Protein AF-A0A8J2ZJ51-F1 (afdb_monomer_lite)

Foldseek 3Di:
DDFDDDPNDTDDPVVNVVVVVVVVVVVLVVQLVVVLQPQAAPVPRHRWDWDWDADPNDIDIDTDHDPVSVVVSCVSVVHD

Structure (mmCIF, N/CA/C/O backbone):
data_AF-A0A8J2ZJ51-F1
#
_entry.id   AF-A0A8J2ZJ51-F1
#
loop_
_atom_site.group_PDB
_atom_site.id
_atom_site.type_symbol
_atom_site.label_atom_id
_atom_site.label_alt_id
_atom_site.label_comp_id
_atom_site.label_asym_id
_atom_site.label_entity_id
_atom_site.label_seq_id
_atom_site.pdbx_PDB_ins_code
_atom_site.Cartn_x
_atom_site.Cartn_y
_atom_site.Cartn_z
_atom_site.occupancy
_atom_site.B_iso_or_equiv
_atom_site.auth_seq_id
_atom_site.auth_comp_id
_atom_site.auth_asym_id
_atom_site.auth_atom_id
_atom_site.pdbx_PDB_model_num
ATOM 1 N N . MET A 1 1 ? 32.305 -4.893 -23.232 1.00 60.25 1 MET A N 1
ATOM 2 C CA . MET A 1 1 ? 31.314 -3.796 -23.173 1.00 60.25 1 MET A CA 1
ATOM 3 C C . MET A 1 1 ? 29.969 -4.422 -22.832 1.00 60.25 1 MET A C 1
ATOM 5 O O . MET A 1 1 ? 29.535 -5.292 -23.573 1.00 60.25 1 MET A O 1
ATOM 9 N N . LEU A 1 2 ? 29.383 -4.100 -21.675 1.00 68.88 2 LEU A N 1
ATOM 10 C CA . LEU A 1 2 ? 28.073 -4.632 -21.277 1.00 68.88 2 LEU A CA 1
ATOM 11 C C . LEU A 1 2 ? 26.982 -3.818 -21.983 1.00 68.88 2 LEU A C 1
ATOM 13 O O . LEU A 1 2 ? 26.897 -2.606 -21.796 1.00 68.88 2 LEU A O 1
ATOM 17 N N . GLU A 1 3 ? 26.186 -4.471 -22.825 1.00 77.38 3 GLU A N 1
ATOM 18 C CA . GLU A 1 3 ? 25.059 -3.845 -23.520 1.00 77.38 3 GLU A CA 1
ATOM 19 C C . GLU A 1 3 ? 23.774 -4.047 -22.711 1.00 77.38 3 GLU A C 1
ATOM 21 O O . GLU A 1 3 ? 23.340 -5.179 -22.499 1.00 77.38 3 GLU A O 1
ATOM 26 N N . PHE A 1 4 ? 23.134 -2.956 -22.286 1.00 78.00 4 PHE A N 1
ATOM 27 C CA . PHE A 1 4 ? 21.847 -3.026 -21.597 1.00 78.00 4 PHE A CA 1
ATOM 28 C C . PHE A 1 4 ? 20.724 -3.199 -22.624 1.00 78.00 4 PHE A C 1
ATOM 30 O O . PHE A 1 4 ? 20.574 -2.404 -23.555 1.00 78.00 4 PHE A O 1
ATOM 37 N N . LYS A 1 5 ? 19.934 -4.265 -22.469 1.00 79.19 5 LYS A N 1
ATOM 38 C CA . LYS A 1 5 ? 18.789 -4.573 -23.333 1.00 79.19 5 LYS A CA 1
ATOM 39 C C . LYS A 1 5 ? 17.547 -4.808 -22.486 1.00 79.19 5 LYS A C 1
ATOM 41 O O . LYS A 1 5 ? 17.610 -5.504 -21.477 1.00 79.19 5 LYS A O 1
ATOM 46 N N . ARG A 1 6 ? 16.403 -4.284 -22.927 1.00 73.94 6 ARG A N 1
ATOM 47 C CA . ARG A 1 6 ? 15.083 -4.585 -22.348 1.00 73.94 6 ARG A CA 1
ATOM 48 C C . ARG A 1 6 ? 14.074 -4.760 -23.480 1.00 73.94 6 ARG A C 1
ATOM 50 O O . ARG A 1 6 ? 14.062 -3.966 -24.418 1.00 73.94 6 ARG A O 1
ATOM 57 N N . ASN A 1 7 ? 13.275 -5.827 -23.428 1.00 78.12 7 ASN A N 1
ATOM 58 C CA . ASN A 1 7 ? 12.375 -6.257 -24.513 1.00 78.12 7 ASN A CA 1
ATOM 59 C C . ASN A 1 7 ? 13.067 -6.317 -25.894 1.00 78.12 7 ASN A C 1
ATOM 61 O O . ASN A 1 7 ? 12.532 -5.843 -26.892 1.00 78.12 7 ASN A O 1
ATOM 65 N N . GLY A 1 8 ? 14.303 -6.826 -25.943 1.00 79.25 8 GLY A N 1
ATOM 66 C CA . GLY A 1 8 ? 15.086 -6.947 -27.182 1.00 79.25 8 GLY A CA 1
ATOM 67 C C . GLY A 1 8 ? 15.669 -5.637 -27.732 1.00 79.25 8 GLY A C 1
ATOM 68 O O . GLY A 1 8 ? 16.470 -5.678 -28.663 1.00 79.25 8 GLY A O 1
ATOM 69 N N . ARG A 1 9 ? 15.340 -4.477 -27.147 1.00 81.94 9 ARG A N 1
ATOM 70 C CA . ARG A 1 9 ? 15.878 -3.173 -27.557 1.00 81.94 9 ARG A CA 1
ATOM 71 C C . ARG A 1 9 ? 17.109 -2.810 -26.737 1.00 81.94 9 ARG A C 1
ATOM 73 O O . ARG A 1 9 ? 17.070 -2.876 -25.509 1.00 81.94 9 ARG A O 1
ATOM 80 N N . LYS A 1 10 ? 18.185 -2.406 -27.422 1.00 85.25 10 LYS A N 1
ATOM 81 C CA . LYS A 1 10 ? 19.354 -1.781 -26.786 1.00 85.25 10 LYS A CA 1
ATOM 82 C C . LYS A 1 10 ? 18.933 -0.435 -26.205 1.00 85.25 10 LYS A C 1
ATOM 84 O O . LYS A 1 10 ? 18.205 0.314 -26.852 1.00 85.25 10 LYS A O 1
ATOM 89 N N . MET A 1 11 ? 19.384 -0.144 -24.997 1.00 82.31 11 MET A N 1
ATOM 90 C CA . MET A 1 11 ? 19.107 1.114 -24.313 1.00 82.31 11 MET A CA 1
ATOM 91 C C . MET A 1 11 ? 20.290 1.517 -23.446 1.00 82.31 11 MET A C 1
ATOM 93 O O . MET A 1 11 ? 21.179 0.709 -23.178 1.00 82.31 11 MET A O 1
ATOM 97 N N . SER A 1 12 ? 20.318 2.783 -23.030 1.00 85.00 12 SER A N 1
ATOM 98 C CA . SER A 1 12 ? 21.341 3.239 -22.095 1.00 85.00 12 SER A CA 1
ATOM 99 C C . SER A 1 12 ? 21.161 2.558 -20.737 1.00 85.00 12 SER A C 1
ATOM 101 O O . SER A 1 12 ? 20.053 2.167 -20.357 1.00 85.00 12 SER A O 1
ATOM 103 N N . SER A 1 13 ? 22.254 2.44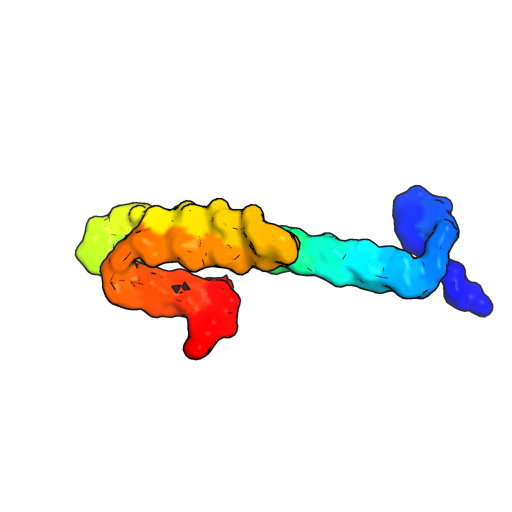5 -19.981 1.00 82.62 13 SER A N 1
ATOM 104 C CA . SER A 1 13 ? 22.219 1.971 -18.593 1.00 82.62 13 SER A CA 1
ATOM 105 C C . SER A 1 13 ? 21.189 2.747 -17.770 1.00 82.62 13 SER A C 1
ATOM 107 O O . SER A 1 13 ? 20.396 2.150 -17.050 1.00 82.62 13 SER A O 1
ATOM 109 N N . GLN A 1 14 ? 21.134 4.069 -17.942 1.00 83.75 14 GLN A N 1
ATOM 110 C CA . GLN A 1 14 ? 20.185 4.932 -17.247 1.00 83.75 14 GLN A CA 1
ATOM 111 C C . GLN A 1 14 ? 18.731 4.559 -17.559 1.00 83.75 14 GLN A C 1
ATOM 113 O O . GLN A 1 14 ? 17.970 4.304 -16.635 1.00 83.75 14 GLN A O 1
ATOM 118 N N . GLN A 1 15 ? 18.358 4.412 -18.837 1.00 83.06 15 GLN A N 1
ATOM 119 C CA . GLN A 1 15 ? 16.999 4.004 -19.220 1.00 83.06 15 GLN A CA 1
ATOM 120 C C . GLN A 1 15 ? 16.631 2.606 -18.710 1.00 83.06 15 GLN A C 1
ATOM 122 O O . GLN A 1 15 ? 15.487 2.365 -18.320 1.00 83.06 15 GLN A O 1
ATOM 127 N N . PHE A 1 16 ? 17.596 1.687 -18.694 1.00 84.81 16 PHE A N 1
ATOM 128 C CA . PHE A 1 16 ? 17.402 0.346 -18.159 1.00 84.81 16 PHE A CA 1
ATOM 129 C C . PHE A 1 16 ? 17.083 0.381 -16.657 1.00 84.81 16 PHE A C 1
ATOM 131 O O . PHE A 1 16 ? 16.064 -0.168 -16.230 1.00 84.81 16 PHE A O 1
ATOM 138 N N . PHE A 1 17 ? 17.910 1.072 -15.866 1.00 85.19 17 PHE A N 1
ATOM 139 C CA . PHE A 1 17 ? 17.722 1.183 -14.419 1.00 85.19 17 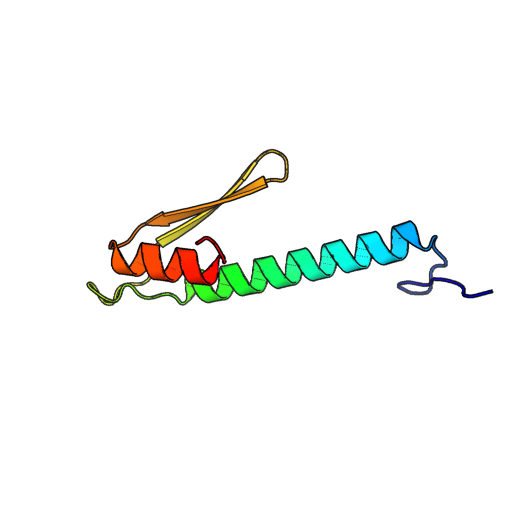PHE A CA 1
ATOM 140 C C . PHE A 1 17 ? 16.495 2.019 -14.038 1.00 85.19 17 PHE A C 1
ATOM 142 O O . PHE A 1 17 ? 15.792 1.637 -13.106 1.00 85.19 17 PHE A O 1
ATOM 149 N N . ASP A 1 18 ? 16.185 3.104 -14.753 1.00 85.94 18 ASP A N 1
ATOM 150 C CA . ASP A 1 18 ? 14.950 3.878 -14.549 1.00 85.94 18 ASP A CA 1
ATOM 151 C C . ASP A 1 18 ? 13.708 3.013 -14.759 1.00 85.94 18 ASP A C 1
ATOM 153 O O . ASP A 1 18 ? 12.780 3.022 -13.949 1.00 85.94 18 ASP A O 1
ATOM 157 N N . GLY A 1 19 ? 13.716 2.192 -15.809 1.00 81.75 19 GLY A N 1
ATOM 158 C CA . GLY A 1 19 ? 12.646 1.240 -16.036 1.00 81.75 19 GLY A CA 1
ATOM 159 C C . GLY A 1 19 ? 12.526 0.220 -14.901 1.00 81.75 19 GLY A C 1
ATOM 160 O O . GLY A 1 19 ? 11.412 -0.120 -14.519 1.00 81.75 19 GLY A O 1
ATOM 161 N N . ILE A 1 20 ? 13.639 -0.314 -14.385 1.00 84.19 20 ILE A N 1
ATOM 162 C CA . ILE A 1 20 ? 13.601 -1.268 -13.261 1.00 84.19 20 ILE A CA 1
ATOM 163 C C . ILE A 1 20 ? 13.029 -0.595 -12.016 1.00 84.19 20 ILE A C 1
ATOM 165 O O . ILE A 1 20 ? 12.146 -1.154 -11.372 1.00 84.19 20 ILE A O 1
ATOM 169 N N . LYS A 1 21 ? 13.485 0.622 -11.699 1.00 84.62 21 LYS A N 1
ATOM 170 C CA . LYS A 1 21 ? 12.970 1.397 -10.564 1.00 84.62 21 LYS A CA 1
ATOM 171 C C . LYS A 1 21 ? 11.469 1.630 -10.682 1.00 84.62 21 LYS A C 1
ATOM 173 O O . LYS A 1 21 ? 10.760 1.492 -9.692 1.00 84.62 21 LYS A O 1
ATOM 178 N N . LYS A 1 22 ? 10.981 1.942 -11.885 1.00 83.75 22 LYS A N 1
ATOM 179 C CA . LYS A 1 22 ? 9.553 2.149 -12.135 1.00 83.75 22 LYS A CA 1
ATOM 180 C C . LYS A 1 22 ? 8.732 0.878 -11.901 1.00 83.75 22 LYS A C 1
ATOM 182 O O . LYS A 1 22 ? 7.693 0.959 -11.255 1.00 83.75 22 LYS A O 1
ATOM 187 N N . ASP A 1 23 ? 9.202 -0.278 -12.368 1.00 84.12 23 ASP A N 1
ATOM 188 C CA . ASP A 1 23 ? 8.544 -1.566 -12.101 1.00 84.12 23 ASP A CA 1
ATOM 189 C C . ASP A 1 23 ? 8.573 -1.936 -10.618 1.00 84.12 23 ASP A C 1
ATOM 191 O O . ASP A 1 23 ? 7.559 -2.362 -10.071 1.00 84.12 23 ASP A O 1
ATOM 195 N N . MET A 1 24 ? 9.710 -1.745 -9.945 1.00 84.00 24 MET A N 1
ATOM 196 C CA . MET A 1 24 ? 9.816 -1.999 -8.507 1.00 84.00 24 MET A CA 1
ATOM 197 C C . MET A 1 24 ? 8.866 -1.105 -7.713 1.00 84.00 24 MET A C 1
ATOM 199 O O . MET A 1 24 ? 8.192 -1.595 -6.812 1.00 84.00 24 MET A O 1
ATOM 203 N N . LEU A 1 25 ? 8.774 0.180 -8.068 1.00 83.50 25 LEU A N 1
ATOM 204 C CA . LEU A 1 25 ? 7.853 1.110 -7.426 1.00 83.50 25 LEU A CA 1
ATOM 205 C C . LEU A 1 25 ? 6.396 0.693 -7.656 1.00 83.50 25 LEU A C 1
ATOM 207 O O . LEU A 1 25 ? 5.634 0.624 -6.700 1.00 83.50 25 LEU A O 1
ATOM 211 N N . ALA A 1 26 ? 6.032 0.335 -8.890 1.00 82.69 26 ALA A N 1
ATOM 212 C CA . ALA A 1 26 ? 4.684 -0.129 -9.210 1.00 82.69 26 ALA A CA 1
ATOM 213 C C . ALA A 1 26 ? 4.317 -1.422 -8.459 1.00 82.69 26 ALA A C 1
ATOM 215 O O . ALA A 1 26 ? 3.202 -1.548 -7.954 1.00 82.69 26 ALA A O 1
ATOM 216 N N . ASN A 1 27 ? 5.258 -2.364 -8.341 1.00 85.25 27 ASN A N 1
ATOM 217 C CA . ASN A 1 27 ? 5.064 -3.594 -7.574 1.00 85.25 27 ASN A CA 1
ATOM 218 C C . ASN A 1 27 ? 4.906 -3.312 -6.077 1.00 85.25 27 ASN A C 1
ATOM 220 O O . ASN A 1 27 ? 3.995 -3.852 -5.451 1.00 85.25 27 ASN A O 1
ATOM 224 N N . ALA A 1 28 ? 5.747 -2.440 -5.514 1.00 82.94 28 ALA A N 1
ATOM 225 C CA . ALA A 1 28 ? 5.650 -2.035 -4.115 1.00 82.94 28 ALA A CA 1
ATOM 226 C C . ALA A 1 28 ? 4.315 -1.327 -3.827 1.00 82.94 28 ALA A C 1
ATOM 228 O O . ALA A 1 28 ? 3.636 -1.656 -2.857 1.00 82.94 28 ALA A O 1
ATOM 229 N N . GLU A 1 29 ? 3.891 -0.408 -4.700 1.00 82.75 29 GLU A N 1
ATOM 230 C CA . GLU A 1 29 ? 2.581 0.242 -4.603 1.00 82.75 29 GLU A CA 1
ATOM 231 C C . GLU A 1 29 ? 1.431 -0.771 -4.671 1.00 82.75 29 GLU A C 1
ATOM 233 O O . GLU A 1 29 ? 0.485 -0.674 -3.890 1.00 82.75 29 GLU A O 1
ATOM 238 N N . GLY A 1 30 ? 1.508 -1.750 -5.577 1.00 85.44 30 GLY A N 1
ATOM 239 C CA . GLY A 1 30 ? 0.501 -2.802 -5.709 1.00 85.44 30 GLY A CA 1
ATOM 240 C C . GLY A 1 30 ? 0.417 -3.708 -4.478 1.00 85.44 30 GLY A C 1
ATOM 241 O O . GLY A 1 30 ? -0.678 -4.101 -4.071 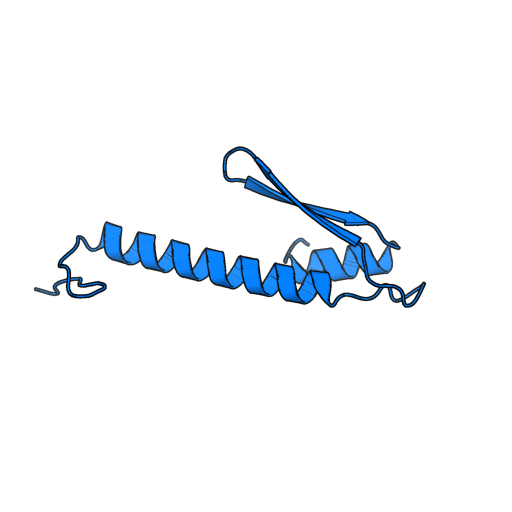1.00 85.44 30 GLY A O 1
ATOM 242 N N . GLU A 1 31 ? 1.552 -4.014 -3.846 1.00 86.56 31 GLU A N 1
ATOM 243 C CA . GLU A 1 31 ? 1.581 -4.790 -2.605 1.00 86.56 31 GLU A CA 1
ATOM 244 C C . GLU A 1 31 ? 0.975 -4.008 -1.434 1.00 86.56 31 GLU A C 1
ATOM 246 O O . GLU A 1 31 ? 0.133 -4.545 -0.709 1.00 86.56 31 GLU A O 1
ATOM 251 N N . VAL A 1 32 ? 1.333 -2.728 -1.288 1.00 85.88 32 VAL A N 1
ATOM 252 C CA . VAL A 1 32 ? 0.747 -1.838 -0.276 1.00 85.88 32 VAL A CA 1
ATOM 253 C C . VAL A 1 32 ? -0.763 -1.727 -0.474 1.00 85.88 32 VAL A C 1
ATOM 255 O O . VAL A 1 32 ? -1.515 -1.923 0.479 1.00 85.88 32 VAL A O 1
ATOM 258 N N . GLU A 1 33 ? -1.228 -1.501 -1.706 1.00 85.06 33 GLU A N 1
ATOM 259 C CA . GLU A 1 33 ? -2.659 -1.428 -2.016 1.00 85.06 33 GLU A CA 1
ATOM 260 C C . GLU A 1 33 ? -3.388 -2.721 -1.641 1.00 85.06 33 GLU A C 1
ATOM 262 O O . GLU A 1 33 ? -4.450 -2.681 -1.016 1.00 85.06 33 GLU A O 1
ATOM 267 N N . ARG A 1 34 ? -2.807 -3.877 -1.986 1.00 87.62 34 ARG A N 1
ATOM 268 C CA . ARG A 1 34 ? -3.381 -5.184 -1.658 1.00 87.62 34 ARG A CA 1
ATOM 269 C C . ARG A 1 34 ? -3.509 -5.355 -0.148 1.00 87.62 34 ARG A C 1
ATOM 271 O O . ARG A 1 34 ? -4.589 -5.701 0.321 1.00 87.62 34 ARG A O 1
ATOM 278 N N . ARG A 1 35 ? -2.441 -5.081 0.607 1.00 88.19 35 ARG A N 1
ATOM 279 C CA . ARG A 1 35 ? -2.428 -5.217 2.073 1.00 88.19 35 ARG A CA 1
ATOM 280 C C . ARG A 1 35 ? -3.424 -4.269 2.739 1.00 88.19 35 ARG A C 1
ATOM 282 O O . ARG A 1 35 ? -4.155 -4.696 3.629 1.00 88.19 35 ARG A O 1
ATOM 289 N N . LEU A 1 36 ? -3.501 -3.025 2.267 1.00 85.75 36 LEU A N 1
ATOM 290 C CA . LEU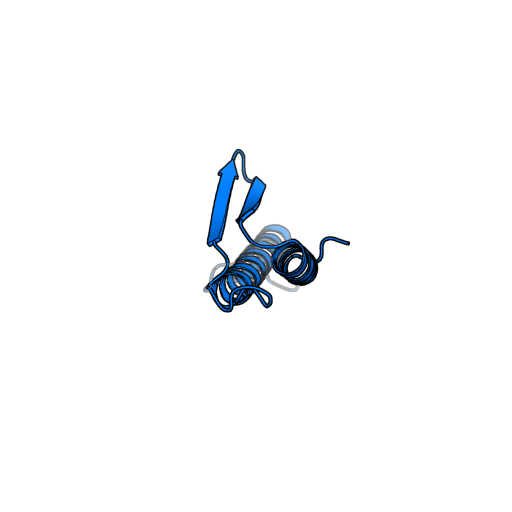 A 1 36 ? -4.456 -2.024 2.742 1.00 85.75 36 LEU A CA 1
ATOM 291 C C . LEU A 1 36 ? -5.912 -2.423 2.456 1.00 85.75 36 LEU A C 1
ATOM 293 O O . LEU A 1 36 ? -6.755 -2.287 3.333 1.00 85.75 36 LEU A O 1
ATOM 297 N N . ARG A 1 37 ? -6.216 -2.974 1.274 1.00 85.12 37 ARG A N 1
ATOM 298 C CA . ARG A 1 37 ? -7.569 -3.463 0.937 1.00 85.12 37 ARG A CA 1
ATOM 299 C C . ARG A 1 37 ? -7.990 -4.692 1.737 1.00 85.12 37 ARG A C 1
ATOM 301 O O . ARG A 1 37 ? -9.177 -4.887 1.973 1.00 85.12 37 ARG A O 1
ATOM 308 N N . THR A 1 38 ? -7.038 -5.539 2.122 1.00 88.44 38 THR A N 1
ATOM 309 C CA . THR A 1 38 ? -7.304 -6.707 2.977 1.00 88.44 38 THR A CA 1
ATOM 310 C C . THR A 1 38 ? -7.346 -6.366 4.463 1.00 88.44 38 THR A C 1
ATOM 312 O O . THR A 1 38 ? -7.722 -7.219 5.267 1.00 88.44 38 THR A O 1
ATOM 315 N N . LEU A 1 39 ? -6.952 -5.146 4.839 1.00 87.00 39 LEU A N 1
ATOM 316 C CA . LEU A 1 39 ? -6.949 -4.716 6.224 1.00 87.00 39 LEU A CA 1
ATOM 317 C C . LEU A 1 39 ? -8.387 -4.657 6.740 1.00 87.00 39 LEU A C 1
ATOM 319 O O . LEU A 1 39 ? -9.251 -3.971 6.188 1.00 87.00 39 LEU A O 1
ATOM 323 N N . ARG A 1 40 ? -8.629 -5.382 7.828 1.00 88.12 40 ARG A N 1
ATOM 324 C CA . ARG A 1 40 ? -9.853 -5.270 8.609 1.00 88.12 40 ARG A CA 1
ATOM 325 C C . ARG A 1 40 ? -9.568 -4.501 9.876 1.00 88.12 40 ARG A C 1
ATOM 327 O O . ARG A 1 40 ? -8.528 -4.669 10.507 1.00 88.12 40 ARG A O 1
ATOM 334 N N . ASP A 1 41 ? -10.517 -3.661 10.223 1.00 86.31 41 ASP A N 1
ATOM 335 C CA . ASP A 1 41 ? -10.504 -2.906 11.445 1.00 86.31 41 ASP A CA 1
ATOM 336 C C . ASP A 1 41 ? -10.623 -3.876 12.634 1.00 86.31 41 ASP A C 1
ATOM 338 O O . ASP A 1 41 ? -11.577 -4.655 12.692 1.00 86.31 41 ASP A O 1
ATOM 342 N N . PRO A 1 42 ? -9.659 -3.885 13.569 1.00 81.56 42 PRO A N 1
ATOM 343 C CA . PRO A 1 42 ? -9.664 -4.831 14.681 1.00 81.56 42 PRO A CA 1
ATOM 344 C C . PRO A 1 42 ? -10.705 -4.497 15.758 1.00 81.56 42 PRO A C 1
ATOM 346 O O . PRO A 1 42 ? -10.953 -5.328 16.626 1.00 81.56 42 PRO A O 1
ATOM 349 N N . GLU A 1 43 ? -11.290 -3.298 15.740 1.00 83.88 43 GLU A N 1
ATOM 350 C CA . GLU A 1 43 ? -12.309 -2.8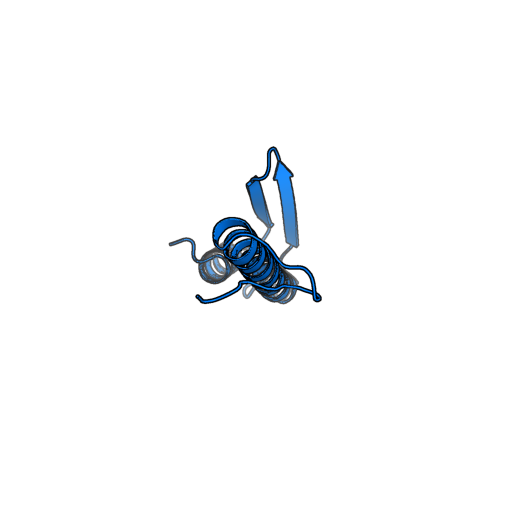68 16.702 1.00 83.88 43 GLU A CA 1
ATOM 351 C C . GLU A 1 43 ? -13.714 -3.181 16.184 1.00 83.88 43 GLU A C 1
ATOM 353 O O . GLU A 1 43 ? -14.570 -3.627 16.943 1.00 83.88 43 GLU A O 1
ATOM 358 N N . THR A 1 44 ? -13.946 -3.000 14.883 1.00 81.88 44 THR A N 1
ATOM 359 C CA . THR A 1 44 ? -15.272 -3.183 14.271 1.00 81.88 44 THR A CA 1
ATOM 360 C C . THR A 1 44 ? -15.402 -4.459 13.437 1.00 81.88 44 THR A C 1
ATOM 362 O O . THR A 1 44 ? -16.511 -4.831 13.057 1.00 81.88 44 THR A O 1
ATOM 365 N N . GLY A 1 45 ? -14.292 -5.127 13.108 1.00 82.56 45 GLY A N 1
ATOM 366 C CA . GLY A 1 45 ? -14.244 -6.290 12.213 1.00 82.56 45 GLY A CA 1
ATOM 367 C C . GLY A 1 45 ? -14.537 -5.971 10.739 1.00 82.56 45 GLY A C 1
ATOM 368 O O . GLY A 1 45 ? -14.531 -6.877 9.895 1.00 82.56 45 GLY A O 1
ATOM 369 N N . GLN A 1 46 ? -14.797 -4.699 10.422 1.00 86.62 46 GLN A N 1
ATOM 370 C CA . GLN A 1 46 ? -15.175 -4.219 9.097 1.00 86.62 46 GLN A CA 1
ATOM 371 C C . GLN A 1 46 ? -13.940 -3.960 8.225 1.00 86.62 46 GLN A C 1
ATOM 373 O O . GLN A 1 46 ? -12.857 -3.701 8.746 1.00 86.62 46 GLN A O 1
ATOM 378 N N . PRO A 1 47 ? -14.058 -4.038 6.890 1.00 86.31 47 PRO A N 1
ATOM 379 C CA . PRO A 1 47 ? -12.971 -3.637 6.003 1.00 86.31 47 PRO A CA 1
ATOM 380 C C . PRO A 1 47 ? -12.624 -2.157 6.206 1.00 86.31 47 PRO A C 1
ATOM 382 O O . PRO A 1 47 ? -13.511 -1.305 6.259 1.00 86.31 47 PRO A O 1
ATOM 385 N N . VAL A 1 48 ? -11.329 -1.853 6.298 1.00 87.62 48 VAL A N 1
ATOM 386 C CA . VAL A 1 48 ? -10.849 -0.472 6.414 1.00 87.62 48 VAL A CA 1
ATOM 387 C C . VAL A 1 48 ? -11.059 0.235 5.082 1.00 87.62 48 VAL A C 1
ATOM 389 O O . VAL A 1 48 ? -10.709 -0.289 4.021 1.00 87.62 48 VAL A O 1
ATOM 392 N N . LYS A 1 49 ? -11.628 1.440 5.115 1.00 85.81 49 LYS A N 1
ATOM 393 C CA . LYS A 1 49 ? -11.876 2.202 3.895 1.00 85.81 49 LYS A CA 1
ATOM 394 C C . LYS A 1 49 ? -10.607 2.954 3.518 1.00 85.81 49 LYS A C 1
ATOM 396 O O . LYS A 1 49 ? -10.139 3.827 4.242 1.00 85.81 49 LYS A O 1
ATOM 401 N N . VAL A 1 50 ? -10.040 2.597 2.370 1.00 86.25 50 VAL A N 1
ATOM 402 C CA . VAL A 1 50 ? -8.783 3.165 1.880 1.00 86.25 50 VAL A CA 1
ATOM 403 C C . VAL A 1 50 ? -9.010 3.813 0.525 1.00 86.25 50 VAL A C 1
ATOM 405 O O . VAL A 1 50 ? -9.471 3.166 -0.414 1.00 86.25 50 VAL A O 1
ATOM 408 N N . THR A 1 51 ? -8.658 5.091 0.415 1.00 86.00 51 THR A N 1
ATOM 409 C CA . THR A 1 51 ? -8.766 5.863 -0.824 1.00 86.00 51 THR A CA 1
ATOM 410 C C . THR A 1 51 ? -7.383 6.311 -1.277 1.00 86.00 51 THR A C 1
ATOM 412 O O . THR A 1 51 ? -6.679 7.006 -0.545 1.00 86.00 51 THR A O 1
ATOM 415 N N . LYS A 1 52 ? -7.001 5.945 -2.504 1.00 87.12 52 LYS A N 1
ATOM 416 C CA . LYS A 1 52 ? -5.783 6.434 -3.158 1.00 87.12 52 LYS A CA 1
ATOM 417 C C . LYS A 1 52 ? -6.096 7.718 -3.920 1.00 87.12 52 LYS A C 1
ATOM 419 O O . LYS A 1 52 ? -6.989 7.737 -4.763 1.00 87.12 52 LYS A O 1
ATOM 424 N N . GLN A 1 53 ? -5.335 8.774 -3.670 1.00 84.50 53 GLN A N 1
ATOM 425 C CA . GLN A 1 53 ? -5.350 9.997 -4.467 1.00 84.50 53 GLN A CA 1
ATOM 426 C C . GLN A 1 53 ? -3.967 10.223 -5.060 1.00 84.50 53 GLN A C 1
ATOM 428 O O . GLN A 1 53 ? -2.980 10.280 -4.337 1.00 84.50 53 GLN A O 1
ATOM 433 N N . VAL A 1 54 ? -3.884 10.365 -6.379 1.00 83.00 54 VAL A N 1
ATOM 434 C CA . VAL A 1 54 ? -2.622 10.672 -7.059 1.00 83.00 54 VAL A CA 1
ATOM 435 C C . VAL A 1 54 ? -2.687 12.102 -7.570 1.00 83.00 54 VAL A C 1
ATOM 437 O O . VAL A 1 54 ? -3.547 12.430 -8.384 1.00 83.00 54 VAL A O 1
ATOM 440 N N . ARG A 1 55 ? -1.787 12.966 -7.092 1.00 83.75 55 ARG A N 1
ATOM 441 C CA . ARG A 1 55 ? -1.710 14.373 -7.510 1.00 83.75 55 ARG A CA 1
ATOM 442 C C . ARG A 1 55 ? -0.256 14.766 -7.754 1.00 83.75 55 ARG A C 1
ATOM 444 O O . ARG A 1 55 ? 0.593 14.550 -6.897 1.00 83.75 55 ARG A O 1
ATOM 451 N N . ASN A 1 56 ? 0.042 15.318 -8.934 1.00 79.88 56 ASN A N 1
ATOM 452 C CA . ASN A 1 56 ? 1.400 15.696 -9.365 1.00 79.88 56 ASN A CA 1
ATOM 453 C C . ASN A 1 56 ? 2.452 14.582 -9.166 1.00 79.88 56 ASN A C 1
ATOM 455 O O . ASN A 1 56 ? 3.559 14.840 -8.703 1.00 79.88 56 ASN A O 1
ATOM 459 N N . GLY A 1 57 ? 2.090 13.329 -9.459 1.00 74.69 57 GLY A N 1
ATOM 460 C CA . GLY A 1 57 ? 2.991 12.181 -9.296 1.00 74.69 57 GLY A CA 1
ATOM 461 C C . GLY A 1 57 ? 3.236 11.745 -7.846 1.00 74.69 57 GLY A C 1
ATOM 462 O O . GLY A 1 57 ? 4.019 10.829 -7.622 1.00 74.69 57 GLY A O 1
ATOM 463 N N . LYS A 1 58 ? 2.565 12.355 -6.861 1.00 75.75 58 LYS A N 1
ATOM 464 C CA . LYS A 1 58 ? 2.565 11.901 -5.467 1.00 75.75 58 LYS A CA 1
ATOM 465 C C . LYS A 1 58 ? 1.293 11.107 -5.190 1.00 75.75 58 LYS A C 1
ATOM 467 O O . LYS A 1 58 ? 0.194 11.602 -5.443 1.00 75.75 58 LYS A O 1
ATOM 472 N N . ALA A 1 59 ? 1.448 9.888 -4.682 1.00 80.06 59 ALA A N 1
ATOM 473 C CA . ALA A 1 59 ? 0.344 9.077 -4.187 1.00 80.06 59 ALA A CA 1
ATOM 474 C C . ALA A 1 59 ? 0.111 9.375 -2.699 1.00 80.06 59 ALA A C 1
ATOM 476 O O . ALA A 1 59 ? 0.999 9.176 -1.873 1.00 80.06 59 ALA A O 1
ATOM 477 N N . THR A 1 60 ? -1.088 9.841 -2.370 1.00 82.75 60 THR A N 1
ATOM 478 C CA . THR A 1 60 ? -1.580 10.030 -1.006 1.00 82.75 60 THR A CA 1
ATOM 479 C C . THR A 1 60 ? -2.613 8.951 -0.710 1.00 82.75 60 THR A C 1
ATOM 481 O O . THR A 1 60 ? -3.544 8.745 -1.491 1.00 82.75 60 THR A O 1
ATOM 484 N N . TRP A 1 61 ? -2.459 8.273 0.423 1.00 84.44 61 TRP A N 1
ATOM 485 C CA . TRP A 1 61 ? -3.385 7.248 0.893 1.00 84.44 61 TRP A CA 1
ATOM 486 C C . TRP A 1 61 ? -4.190 7.796 2.068 1.00 84.44 61 TRP A C 1
ATOM 488 O O . TRP A 1 61 ? -3.630 8.088 3.122 1.00 84.44 61 TRP A O 1
ATOM 498 N N . ASN A 1 62 ? -5.501 7.932 1.886 1.00 86.50 62 ASN A N 1
ATOM 499 C CA . ASN A 1 62 ? -6.425 8.278 2.960 1.00 86.50 62 ASN A CA 1
ATOM 500 C C . ASN A 1 62 ? -7.009 6.988 3.531 1.00 86.50 62 ASN A C 1
ATOM 502 O O . ASN A 1 62 ? -7.639 6.220 2.804 1.00 86.50 62 ASN A O 1
ATOM 506 N N . VAL A 1 63 ? -6.781 6.755 4.820 1.00 86.56 63 VAL A N 1
ATOM 507 C CA . VAL A 1 63 ? -7.255 5.576 5.548 1.00 86.56 63 VAL A CA 1
ATOM 508 C C . VAL A 1 63 ? -8.305 6.036 6.551 1.00 86.56 63 VAL A C 1
ATOM 510 O O . VAL A 1 63 ? -8.000 6.816 7.450 1.00 86.56 63 VAL A O 1
ATOM 513 N N . GLU A 1 64 ? -9.532 5.556 6.388 1.00 84.94 64 GLU A N 1
ATOM 514 C CA . GLU A 1 64 ? -10.654 5.804 7.289 1.00 84.94 64 GLU A CA 1
ATOM 515 C C . GLU A 1 64 ? -10.953 4.521 8.075 1.00 84.94 64 GLU A C 1
ATOM 517 O O . GLU A 1 64 ? -11.245 3.469 7.499 1.00 84.94 64 GLU A O 1
ATOM 522 N N . GLY A 1 65 ? -10.862 4.605 9.399 1.00 82.88 65 GLY A N 1
ATOM 523 C CA . GLY A 1 65 ? -11.078 3.489 10.314 1.00 82.88 65 GLY A CA 1
ATOM 524 C C . GLY A 1 65 ? -10.739 3.883 11.747 1.00 82.88 65 GLY A C 1
ATOM 525 O O . GLY A 1 65 ? -10.427 5.042 12.030 1.00 82.88 65 GLY A O 1
ATOM 526 N N . SER A 1 66 ? -10.785 2.914 12.651 1.00 86.56 66 SER A N 1
ATOM 527 C CA . SER A 1 66 ? -10.469 3.124 14.061 1.00 86.56 66 SER A CA 1
ATOM 528 C C . SER A 1 66 ? -8.968 3.401 14.256 1.00 86.56 66 SER A C 1
ATOM 530 O O . SER A 1 66 ? -8.150 3.064 13.390 1.00 86.56 66 SER A O 1
ATOM 532 N N . PRO A 1 67 ? -8.542 3.993 15.387 1.00 86.75 67 PRO A N 1
ATOM 533 C CA . PRO A 1 67 ? -7.138 4.340 15.623 1.00 86.75 67 PRO A CA 1
ATOM 534 C C . PRO A 1 67 ? -6.176 3.159 15.443 1.00 86.75 67 PRO A C 1
ATOM 536 O O . PRO A 1 67 ? -5.080 3.328 14.903 1.00 86.75 67 PRO A O 1
ATOM 539 N N . LYS A 1 68 ? -6.597 1.944 15.829 1.00 86.62 68 LYS A N 1
ATOM 540 C CA . LYS A 1 68 ? -5.815 0.718 15.609 1.00 86.62 68 LYS A CA 1
ATOM 541 C C . LYS A 1 68 ? -5.686 0.354 14.129 1.00 86.62 68 LYS A C 1
ATOM 543 O O . LYS A 1 68 ? -4.603 -0.027 13.695 1.00 86.62 68 LYS A O 1
ATOM 548 N N . ALA A 1 69 ? -6.755 0.509 13.350 1.00 86.44 69 ALA A N 1
ATOM 549 C CA . ALA A 1 69 ? -6.727 0.295 11.905 1.00 86.44 69 ALA A CA 1
ATOM 550 C C . ALA A 1 69 ? -5.786 1.286 11.207 1.00 86.44 69 ALA A C 1
ATOM 552 O O . ALA A 1 69 ? -4.994 0.896 10.352 1.00 86.44 69 ALA A O 1
ATOM 553 N N . ILE A 1 70 ? -5.813 2.557 11.617 1.00 87.31 70 ILE A N 1
ATOM 554 C CA . ILE A 1 70 ? -4.911 3.588 11.088 1.00 87.31 70 ILE A CA 1
ATOM 555 C C . ILE A 1 70 ? -3.452 3.266 11.443 1.00 87.31 70 ILE A C 1
ATOM 557 O O . ILE A 1 70 ? -2.570 3.415 10.597 1.00 87.31 70 ILE A O 1
ATOM 561 N N . ALA A 1 71 ? -3.178 2.798 12.664 1.00 87.81 71 ALA A N 1
ATOM 562 C CA . ALA A 1 71 ? -1.831 2.404 13.078 1.00 87.81 71 ALA A CA 1
ATOM 563 C C . ALA A 1 71 ? -1.291 1.211 12.266 1.00 87.81 71 ALA A C 1
ATOM 565 O O . ALA A 1 71 ? -0.150 1.243 11.805 1.00 87.81 71 ALA A O 1
ATOM 566 N N . GLU A 1 72 ? -2.110 0.184 12.033 1.00 86.88 72 GLU A N 1
ATOM 567 C CA . GLU A 1 72 ? -1.737 -0.959 11.189 1.00 86.88 72 GLU A CA 1
ATOM 568 C C . GLU A 1 72 ? -1.540 -0.545 9.724 1.00 86.88 72 GLU A C 1
ATOM 570 O O . GLU A 1 72 ? -0.566 -0.948 9.087 1.00 86.88 72 GLU A O 1
ATOM 575 N N . ALA A 1 73 ? -2.396 0.334 9.197 1.00 87.31 73 ALA A N 1
ATOM 576 C CA . ALA A 1 73 ? -2.234 0.881 7.855 1.00 87.31 73 ALA A CA 1
ATOM 577 C C . ALA A 1 73 ? -0.932 1.686 7.701 1.00 87.31 73 ALA A C 1
ATOM 579 O O . ALA A 1 73 ? -0.242 1.548 6.691 1.00 87.31 73 ALA A O 1
ATOM 580 N N . LYS A 1 74 ? -0.547 2.484 8.708 1.00 86.38 74 LYS A N 1
ATOM 581 C CA . LYS A 1 74 ? 0.742 3.199 8.731 1.00 86.38 74 LYS A CA 1
ATOM 582 C C . LYS A 1 74 ? 1.934 2.242 8.690 1.00 86.38 74 LYS A C 1
ATOM 584 O O . LYS A 1 74 ? 2.839 2.454 7.885 1.00 86.38 74 LYS A O 1
ATOM 589 N N . LYS A 1 75 ? 1.893 1.147 9.461 1.00 86.12 75 LYS A N 1
ATOM 590 C CA . LYS A 1 75 ? 2.921 0.092 9.403 1.00 86.12 75 LYS A CA 1
ATOM 591 C C . LYS A 1 75 ? 3.016 -0.548 8.019 1.00 86.12 75 LYS A C 1
ATOM 593 O O . LYS A 1 75 ? 4.120 -0.743 7.525 1.00 86.12 75 LYS A O 1
ATOM 598 N N . ILE A 1 76 ? 1.880 -0.846 7.380 1.00 85.38 76 ILE A N 1
ATOM 599 C CA . ILE A 1 76 ? 1.842 -1.396 6.012 1.00 85.38 76 ILE A CA 1
ATOM 600 C C . ILE A 1 76 ? 2.488 -0.429 5.013 1.00 85.38 76 ILE A C 1
ATOM 60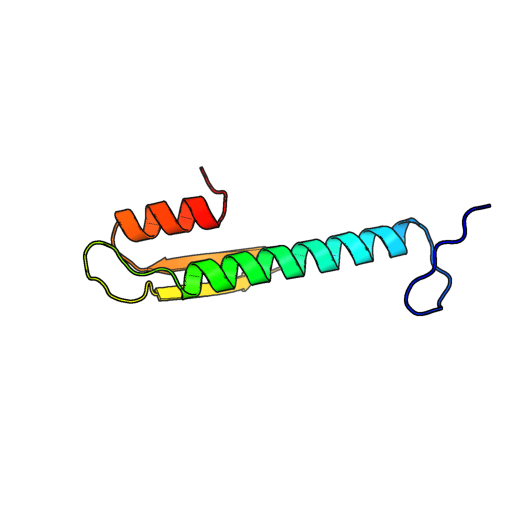2 O O . ILE A 1 76 ? 3.209 -0.864 4.120 1.00 85.38 76 ILE A O 1
ATOM 606 N N . MET A 1 77 ? 2.259 0.874 5.179 1.00 82.19 77 MET A N 1
ATOM 607 C CA . MET A 1 77 ? 2.849 1.918 4.336 1.00 82.19 77 MET A CA 1
ATOM 608 C C . MET A 1 77 ? 4.315 2.238 4.678 1.00 82.19 77 MET A C 1
ATOM 610 O O . MET A 1 77 ? 4.920 3.061 3.995 1.00 82.19 77 MET A O 1
ATOM 614 N N . GLY A 1 78 ? 4.892 1.624 5.717 1.00 77.31 78 GLY A N 1
ATOM 615 C CA . GLY A 1 78 ? 6.255 1.917 6.172 1.00 77.31 78 GLY A CA 1
ATOM 616 C C . GLY A 1 78 ? 6.417 3.315 6.779 1.00 77.31 78 GLY A C 1
ATOM 617 O O . GLY A 1 78 ? 7.526 3.839 6.826 1.00 77.31 78 GLY A O 1
ATOM 618 N N . ILE A 1 79 ? 5.318 3.930 7.223 1.00 72.12 79 ILE A N 1
ATOM 619 C CA . ILE A 1 79 ? 5.304 5.250 7.856 1.00 72.12 79 ILE A CA 1
ATOM 620 C C . ILE A 1 79 ? 5.373 5.020 9.371 1.00 72.12 79 ILE A C 1
ATOM 622 O O . ILE A 1 79 ? 4.417 4.503 9.952 1.00 72.12 79 ILE A O 1
ATOM 626 N N . SER A 1 80 ? 6.515 5.348 9.988 1.00 50.19 80 SER A N 1
ATOM 627 C CA . SER A 1 80 ? 6.679 5.400 11.455 1.00 50.19 80 SER A CA 1
ATOM 628 C C . SER A 1 80 ? 6.203 6.732 12.018 1.00 50.19 80 SER A C 1
ATOM 630 O O . SER A 1 80 ? 6.480 7.767 11.372 1.00 50.19 80 SER A O 1
#

Radius of gyration: 17.76 Å; chains: 1; bounding box: 47×23×44 Å

pLDDT: mean 82.93, std 5.89, range [50.19, 88.44]

Secondary structure (DSSP, 8-state):
-PPPEETTEE--HHHHHHHHHHHHHHHHHHHHHHHHHH-B-TTT-SBPEEEEEEETTEEEEEEES-HHHHHHHHHHTT--

Organism: NCBI:txid1775170

Sequence (80 aa):
MLEFKRNGRKMSSQQFFDGIKKDMLANAEGEVERRLRTLRDPETGQPVKVTKQVRNGKATWNVEGSPKAIAEAKKIMGIS